Protein AF-A0A9E0KDV8-F1 (afdb_monomer_lite)

Sequence (62 aa):
MQLDIDRLIRDFGGVTALADALTFAYPADPVSRAAVYKWRARGSLPLSQLQKLTRIAADRGW

Radius of gyration: 10.6 Å; chains: 1; bounding box: 27×22×23 Å

Foldseek 3Di:
DQDQLVVVQVVLPHLVSLQCLLCVQCVVDHGDSVQSVVCNVVSHHDPVSVVSSVVSCVVVVD

Structure (mmCIF, N/CA/C/O backbone):
data_AF-A0A9E0KDV8-F1
#
_entry.id   AF-A0A9E0KDV8-F1
#
loop_
_atom_site.group_PDB
_atom_site.id
_atom_site.type_symbol
_atom_site.label_atom_id
_atom_site.label_alt_id
_atom_site.label_comp_id
_atom_site.label_asym_id
_atom_site.label_entity_id
_atom_site.label_seq_id
_atom_site.pdbx_PDB_ins_code
_atom_site.Cartn_x
_atom_site.Cartn_y
_atom_site.Cartn_z
_atom_site.occupancy
_atom_site.B_iso_or_equiv
_atom_site.auth_seq_id
_atom_site.auth_comp_id
_atom_site.auth_asym_id
_atom_site.auth_atom_id
_atom_site.pdbx_PDB_model_num
ATOM 1 N N . MET A 1 1 ? -21.477 -4.632 -6.124 1.00 50.22 1 MET A N 1
ATOM 2 C CA . MET A 1 1 ? -20.329 -5.429 -5.638 1.00 50.22 1 MET A CA 1
ATOM 3 C C . MET A 1 1 ? -19.562 -4.580 -4.644 1.00 50.22 1 MET A C 1
ATOM 5 O O . MET A 1 1 ? -19.020 -3.558 -5.039 1.00 50.22 1 MET A O 1
ATOM 9 N N . GLN A 1 2 ? -19.595 -4.936 -3.363 1.00 65.25 2 GLN A N 1
ATOM 10 C CA . GLN A 1 2 ? -18.787 -4.268 -2.345 1.00 65.25 2 GLN A CA 1
ATOM 11 C C . GLN A 1 2 ? -17.382 -4.868 -2.411 1.00 65.25 2 GLN A C 1
ATOM 13 O O . GLN A 1 2 ? -17.242 -6.089 -2.423 1.00 65.25 2 GLN A O 1
ATOM 18 N N . LEU A 1 3 ? -16.362 -4.023 -2.549 1.00 77.88 3 LEU A N 1
ATOM 19 C CA . LEU A 1 3 ? -14.978 -4.480 -2.558 1.00 77.88 3 LEU A CA 1
ATOM 20 C C . LEU A 1 3 ? -14.645 -5.045 -1.174 1.00 77.88 3 LEU A C 1
ATOM 22 O O . LEU A 1 3 ? -14.697 -4.317 -0.185 1.00 77.88 3 LEU A O 1
ATOM 26 N N . ASP A 1 4 ? -14.283 -6.324 -1.108 1.00 91.75 4 ASP A N 1
ATOM 27 C CA . ASP A 1 4 ? -13.760 -6.925 0.117 1.00 91.75 4 ASP A CA 1
ATOM 28 C C . ASP A 1 4 ? -12.283 -6.544 0.263 1.00 91.75 4 ASP A C 1
ATOM 30 O O . ASP A 1 4 ? -11.377 -7.198 -0.263 1.00 91.75 4 ASP A O 1
ATOM 34 N N . ILE A 1 5 ? -12.046 -5.411 0.925 1.00 92.94 5 ILE A N 1
ATOM 35 C CA . ILE A 1 5 ? -10.701 -4.867 1.076 1.00 92.94 5 ILE A CA 1
ATOM 36 C C . ILE A 1 5 ? -9.826 -5.710 2.005 1.00 92.94 5 ILE A C 1
ATOM 38 O O . ILE A 1 5 ? -8.613 -5.767 1.811 1.00 92.94 5 ILE A O 1
ATOM 42 N N . ASP A 1 6 ? -10.418 -6.387 2.990 1.00 94.06 6 ASP A N 1
ATOM 43 C CA . ASP A 1 6 ? -9.685 -7.288 3.877 1.00 94.06 6 ASP A CA 1
ATOM 44 C C . ASP A 1 6 ? -9.193 -8.515 3.110 1.00 94.06 6 ASP A C 1
ATOM 46 O O . ASP A 1 6 ? -8.046 -8.935 3.298 1.00 94.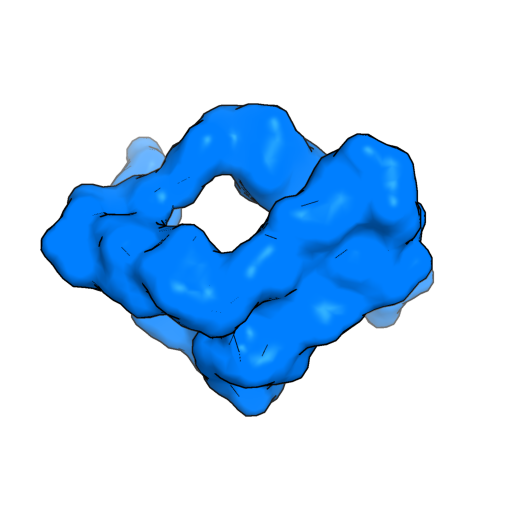06 6 ASP A O 1
ATOM 50 N N . ARG A 1 7 ? -10.021 -9.064 2.211 1.00 92.88 7 ARG A N 1
ATOM 51 C CA . ARG A 1 7 ? -9.594 -10.124 1.292 1.00 92.88 7 ARG A CA 1
ATOM 52 C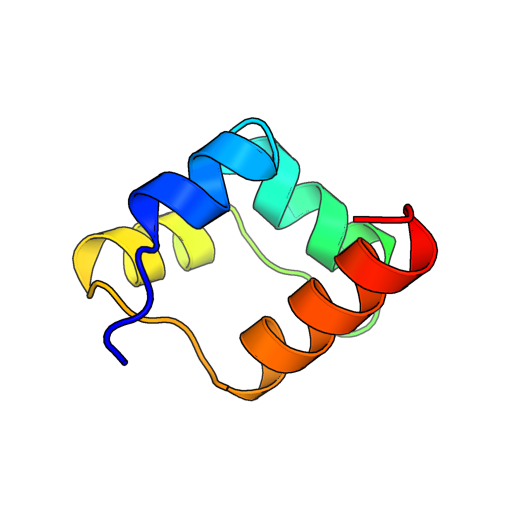 C . ARG A 1 7 ? -8.512 -9.633 0.335 1.00 92.88 7 ARG A C 1
ATOM 54 O O . ARG A 1 7 ? -7.474 -10.272 0.251 1.00 92.88 7 ARG A O 1
ATOM 61 N N . LEU A 1 8 ? -8.699 -8.479 -0.303 1.00 92.88 8 LEU A N 1
ATOM 62 C CA . LEU A 1 8 ? -7.698 -7.894 -1.203 1.00 92.88 8 LEU A CA 1
ATOM 63 C C . LEU A 1 8 ? -6.334 -7.722 -0.518 1.00 92.88 8 LEU A C 1
ATOM 65 O O . LEU A 1 8 ? -5.303 -8.109 -1.062 1.00 92.88 8 LEU A O 1
ATOM 69 N N . ILE A 1 9 ? -6.324 -7.153 0.691 1.00 94.19 9 ILE A N 1
ATOM 70 C CA . ILE A 1 9 ? -5.099 -6.976 1.476 1.00 94.19 9 ILE A CA 1
ATOM 71 C C . ILE A 1 9 ? -4.461 -8.334 1.778 1.00 94.19 9 ILE A C 1
ATOM 73 O O . ILE A 1 9 ? -3.243 -8.462 1.678 1.00 94.19 9 ILE A O 1
ATOM 77 N N . ARG A 1 10 ? -5.258 -9.344 2.141 1.00 94.88 10 ARG A N 1
ATOM 78 C CA . ARG A 1 10 ? -4.769 -10.699 2.428 1.00 94.88 10 ARG A CA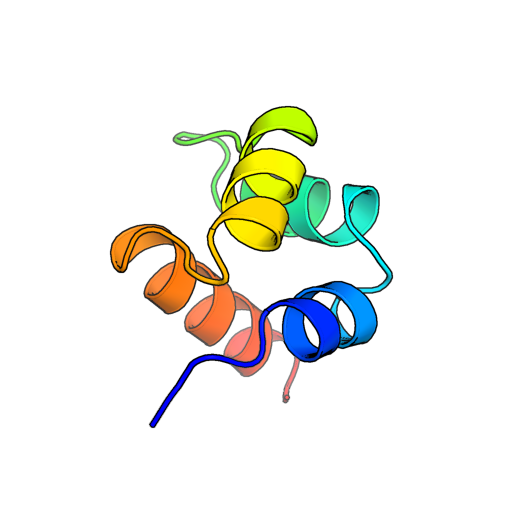 1
ATOM 79 C C . ARG A 1 10 ? -4.168 -11.367 1.195 1.00 94.88 10 ARG A C 1
ATOM 81 O O . ARG A 1 10 ? -3.075 -11.911 1.308 1.00 94.88 10 ARG A O 1
ATOM 88 N N . ASP A 1 11 ? -4.842 -11.279 0.053 1.00 92.56 11 ASP A N 1
ATOM 89 C CA . ASP A 1 11 ? -4.406 -11.888 -1.205 1.00 92.56 11 ASP A CA 1
ATOM 90 C C . ASP A 1 11 ? -3.050 -11.308 -1.636 1.00 92.56 11 ASP A C 1
ATOM 92 O O . ASP A 1 11 ? -2.154 -12.051 -2.013 1.00 92.56 11 ASP A O 1
ATOM 96 N N . PHE A 1 12 ? -2.826 -10.003 -1.445 1.00 92.62 12 PHE A N 1
ATOM 97 C CA . PHE A 1 12 ? -1.527 -9.363 -1.698 1.00 92.62 12 PHE A CA 1
ATOM 98 C C . PHE A 1 12 ? -0.435 -9.649 -0.647 1.00 92.62 12 PHE A C 1
ATOM 100 O O . PHE A 1 12 ? 0.694 -9.195 -0.826 1.00 92.62 12 PHE A O 1
ATOM 107 N N . GLY A 1 13 ? -0.725 -10.385 0.432 1.00 94.38 13 GLY A N 1
ATOM 108 C CA . GLY A 1 13 ? 0.247 -10.709 1.488 1.00 94.38 13 GLY A CA 1
ATOM 109 C C . GLY A 1 13 ? 0.294 -9.709 2.650 1.00 94.38 13 GLY A C 1
ATOM 110 O O . GLY A 1 13 ? 1.252 -9.686 3.422 1.00 94.38 13 GLY A O 1
ATOM 111 N N . GLY A 1 14 ? -0.734 -8.875 2.798 1.00 95.88 14 GLY A N 1
ATOM 112 C CA . GLY A 1 14 ? -0.889 -7.918 3.891 1.00 95.88 14 GLY A CA 1
ATOM 113 C C . GLY A 1 14 ? -0.701 -6.457 3.478 1.00 95.88 14 GLY A C 1
ATOM 114 O O . GLY A 1 14 ? -0.376 -6.124 2.341 1.00 95.88 14 GLY A O 1
ATOM 115 N N . VAL A 1 15 ? -0.913 -5.554 4.442 1.00 96.56 15 VAL A N 1
ATOM 116 C CA . VAL A 1 15 ? -0.918 -4.093 4.226 1.00 96.56 15 VAL A CA 1
ATOM 117 C C . VAL A 1 15 ? 0.405 -3.592 3.644 1.00 96.56 15 VAL A C 1
ATOM 119 O O . VAL A 1 15 ? 0.405 -2.768 2.733 1.00 96.56 15 VAL A O 1
ATOM 122 N N . THR A 1 16 ? 1.524 -4.089 4.175 1.00 96.56 16 THR A N 1
ATOM 123 C CA . THR A 1 16 ? 2.868 -3.729 3.705 1.00 96.56 16 THR A CA 1
ATOM 124 C C . THR A 1 16 ? 3.095 -4.213 2.278 1.00 96.56 16 THR A C 1
ATOM 126 O O . THR A 1 16 ? 3.394 -3.399 1.415 1.00 96.56 16 THR A O 1
ATOM 129 N N . ALA A 1 17 ? 2.851 -5.497 2.007 1.00 96.06 17 ALA A N 1
ATOM 130 C CA . ALA A 1 17 ? 3.072 -6.078 0.687 1.00 96.06 17 ALA A CA 1
ATOM 131 C C . ALA A 1 17 ? 2.194 -5.434 -0.401 1.00 96.06 17 ALA A C 1
ATOM 133 O O . ALA A 1 17 ? 2.659 -5.224 -1.518 1.00 96.06 17 ALA A O 1
ATOM 134 N N . LEU A 1 18 ? 0.955 -5.047 -0.074 1.00 96.06 18 LEU A N 1
ATOM 135 C CA . LEU A 1 18 ? 0.085 -4.322 -1.003 1.00 96.06 18 LEU A CA 1
ATOM 136 C C . LEU A 1 18 ? 0.610 -2.910 -1.313 1.00 96.06 18 LEU A C 1
ATOM 138 O O . LEU A 1 18 ? 0.623 -2.499 -2.474 1.00 96.06 18 LEU A O 1
ATOM 142 N N . ALA A 1 19 ? 1.056 -2.171 -0.293 1.00 97.31 19 ALA A N 1
ATOM 143 C CA . ALA A 1 19 ? 1.647 -0.844 -0.474 1.00 97.31 19 ALA A CA 1
ATOM 144 C C . ALA A 1 19 ? 2.938 -0.906 -1.308 1.00 97.31 19 ALA A C 1
ATOM 146 O O . ALA A 1 19 ? 3.127 -0.104 -2.227 1.00 97.31 19 ALA A O 1
ATOM 147 N N . ASP A 1 20 ? 3.787 -1.894 -1.028 1.00 96.38 20 ASP A N 1
ATOM 148 C CA . ASP A 1 20 ? 5.043 -2.109 -1.743 1.00 96.38 20 ASP A CA 1
ATOM 149 C C . ASP A 1 20 ? 4.786 -2.543 -3.190 1.00 96.38 20 ASP A C 1
ATOM 151 O O . ASP A 1 20 ? 5.425 -2.021 -4.098 1.00 96.38 20 ASP A O 1
ATOM 155 N N . ALA A 1 21 ? 3.808 -3.422 -3.442 1.00 94.81 21 ALA A N 1
ATOM 156 C CA . ALA A 1 21 ? 3.446 -3.841 -4.797 1.00 94.81 21 ALA A CA 1
ATOM 157 C C . ALA A 1 21 ? 2.974 -2.663 -5.663 1.00 94.81 21 ALA A C 1
ATOM 159 O O . ALA A 1 21 ? 3.394 -2.540 -6.814 1.00 94.81 21 ALA A O 1
ATOM 160 N N . LEU A 1 22 ? 2.137 -1.781 -5.107 1.00 95.81 22 LEU A N 1
ATOM 161 C CA . LEU A 1 22 ? 1.686 -0.573 -5.801 1.00 95.81 22 LEU A CA 1
ATOM 162 C C . LEU A 1 22 ? 2.838 0.395 -6.062 1.00 95.81 22 LEU A C 1
ATOM 164 O O . LEU A 1 22 ? 2.977 0.887 -7.177 1.00 95.81 22 LEU A O 1
ATOM 168 N N . THR A 1 23 ? 3.679 0.630 -5.058 1.00 96.81 23 THR A N 1
ATOM 169 C CA . THR A 1 23 ? 4.823 1.541 -5.178 1.00 96.81 23 THR A CA 1
ATOM 170 C C . THR A 1 23 ? 5.866 1.021 -6.167 1.00 96.81 23 THR A C 1
ATOM 172 O O . THR A 1 23 ? 6.406 1.794 -6.952 1.00 96.81 23 THR A O 1
ATOM 175 N N . PHE A 1 24 ? 6.120 -0.288 -6.173 1.00 94.94 24 PHE A N 1
ATOM 176 C CA . PHE A 1 24 ? 7.057 -0.931 -7.089 1.00 94.94 24 PHE A CA 1
ATOM 177 C C . PHE A 1 24 ? 6.564 -0.886 -8.540 1.00 94.94 24 PHE A C 1
ATOM 179 O O . PHE A 1 24 ? 7.328 -0.543 -9.437 1.00 94.94 24 PHE A O 1
ATOM 186 N N . ALA A 1 25 ? 5.286 -1.201 -8.777 1.00 95.12 25 ALA A N 1
ATOM 187 C CA . ALA A 1 25 ? 4.709 -1.181 -10.122 1.00 95.12 25 ALA A CA 1
ATOM 188 C C . ALA A 1 25 ? 4.472 0.247 -10.651 1.00 95.12 25 ALA A C 1
ATOM 190 O O . ALA A 1 25 ? 4.536 0.479 -11.858 1.00 95.12 25 ALA A O 1
ATOM 191 N N . TYR A 1 26 ? 4.205 1.208 -9.761 1.00 95.12 26 TYR A N 1
ATOM 192 C CA . TYR A 1 26 ? 3.882 2.595 -10.103 1.00 95.12 26 TYR A CA 1
ATOM 193 C C . TYR A 1 26 ? 4.734 3.587 -9.295 1.00 95.12 26 TYR A C 1
ATOM 195 O O . TYR A 1 26 ? 4.204 4.306 -8.446 1.00 95.12 26 TYR A O 1
ATOM 203 N N . PRO A 1 27 ? 6.041 3.706 -9.589 1.00 94.12 27 PRO A N 1
ATOM 204 C CA . PRO A 1 27 ? 6.956 4.547 -8.810 1.00 94.12 27 PRO A CA 1
ATOM 205 C C . PRO A 1 27 ? 6.623 6.046 -8.865 1.00 94.12 27 PRO A C 1
ATOM 207 O O . PRO A 1 27 ? 7.008 6.795 -7.973 1.00 94.12 27 PRO A O 1
ATOM 210 N N . ALA A 1 28 ? 5.882 6.493 -9.884 1.00 94.88 28 ALA A N 1
ATOM 211 C CA . ALA A 1 28 ? 5.415 7.875 -10.005 1.00 94.88 28 ALA A CA 1
ATOM 212 C C . ALA A 1 28 ? 4.257 8.228 -9.048 1.00 94.88 28 ALA A C 1
ATOM 214 O O . ALA A 1 28 ? 3.961 9.405 -8.862 1.00 94.88 28 ALA A O 1
ATOM 215 N N . ASP A 1 29 ? 3.591 7.231 -8.460 1.00 92.94 29 ASP A N 1
ATOM 216 C CA . ASP A 1 29 ? 2.484 7.416 -7.516 1.00 92.94 29 ASP A CA 1
ATOM 217 C C . ASP A 1 29 ? 2.635 6.428 -6.346 1.00 92.94 29 ASP A C 1
ATOM 219 O O . ASP A 1 29 ? 1.932 5.411 -6.289 1.00 92.94 29 ASP A O 1
ATOM 223 N N . PRO A 1 30 ? 3.604 6.677 -5.445 1.00 94.25 30 PRO A N 1
ATOM 224 C CA . PRO A 1 30 ? 3.918 5.771 -4.352 1.00 94.25 30 PRO A CA 1
ATOM 225 C C . PRO A 1 30 ? 2.772 5.700 -3.339 1.00 94.25 30 PRO A C 1
ATOM 227 O O . PRO A 1 30 ? 2.208 6.710 -2.910 1.00 94.25 30 PRO A O 1
ATOM 230 N N . VAL A 1 31 ? 2.470 4.487 -2.882 1.00 96.62 31 VAL A N 1
ATOM 231 C CA . VAL A 1 31 ? 1.398 4.229 -1.920 1.00 96.62 31 VAL A CA 1
ATOM 232 C C . VAL A 1 31 ? 2.002 3.892 -0.566 1.00 96.62 31 VAL A C 1
ATOM 234 O O . VAL A 1 31 ? 2.748 2.933 -0.408 1.00 96.62 31 VAL A O 1
ATOM 237 N N . SER A 1 32 ? 1.643 4.671 0.454 1.00 97.06 32 SER A N 1
ATOM 238 C CA . SER A 1 32 ? 2.087 4.411 1.824 1.00 97.06 32 SER A CA 1
ATOM 239 C C . SER A 1 32 ? 1.234 3.345 2.518 1.00 97.06 32 SER A C 1
ATOM 241 O O . SER A 1 32 ? 0.024 3.244 2.307 1.00 97.06 32 SER A O 1
ATOM 243 N N . ARG A 1 33 ? 1.833 2.624 3.473 1.00 97.12 33 ARG A N 1
ATOM 244 C CA . ARG A 1 33 ? 1.111 1.709 4.383 1.00 97.12 33 ARG A CA 1
ATOM 245 C C . ARG A 1 33 ? -0.059 2.396 5.097 1.00 97.12 33 ARG A C 1
ATOM 247 O O . ARG A 1 33 ? -1.122 1.809 5.272 1.00 97.12 33 ARG A O 1
ATOM 254 N N . ALA A 1 34 ? 0.116 3.665 5.473 1.00 97.56 34 ALA A N 1
ATOM 255 C CA . ALA A 1 34 ? -0.928 4.467 6.105 1.00 97.56 34 ALA A CA 1
ATOM 256 C C . ALA A 1 34 ? -2.139 4.692 5.183 1.00 97.56 34 ALA A C 1
ATOM 258 O O . ALA A 1 34 ? -3.272 4.714 5.664 1.00 97.56 34 ALA A O 1
ATOM 259 N N . ALA A 1 35 ? -1.926 4.833 3.869 1.00 97.25 35 ALA A N 1
ATOM 260 C CA . ALA A 1 35 ? -3.017 4.921 2.902 1.00 97.25 35 ALA A CA 1
ATOM 261 C C . ALA A 1 35 ? -3.823 3.617 2.868 1.00 97.25 35 ALA A C 1
ATOM 263 O O . ALA A 1 35 ? -5.045 3.658 2.990 1.00 97.25 35 ALA A O 1
ATOM 264 N N . VAL A 1 36 ? -3.145 2.469 2.824 1.00 96.62 36 VAL A N 1
ATOM 265 C CA . VAL A 1 36 ? -3.797 1.151 2.832 1.00 96.62 36 VAL A CA 1
ATOM 266 C C . VAL A 1 36 ? -4.581 0.910 4.129 1.00 96.62 36 VAL A C 1
ATOM 268 O O . VAL A 1 36 ? -5.720 0.450 4.077 1.00 96.62 36 VAL A O 1
ATOM 271 N N . TYR A 1 37 ? -4.047 1.300 5.294 1.00 96.75 37 TYR A N 1
ATOM 272 C CA . TYR A 1 37 ? -4.806 1.259 6.552 1.00 96.75 37 TYR A CA 1
ATOM 273 C C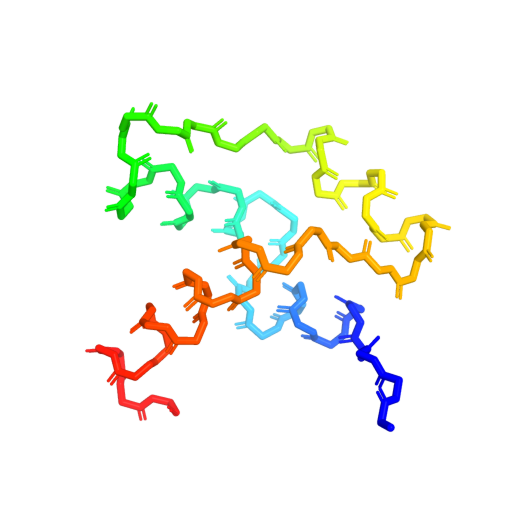 . TYR A 1 37 ? -6.065 2.135 6.515 1.00 96.75 37 TYR A C 1
ATOM 275 O O . TYR A 1 37 ? -7.126 1.706 6.969 1.00 96.75 37 TYR A O 1
ATOM 283 N N . LYS A 1 38 ? -5.977 3.347 5.950 1.00 96.88 38 LYS A N 1
ATOM 284 C CA . LYS A 1 38 ? -7.144 4.227 5.779 1.00 96.88 38 LYS A CA 1
ATOM 285 C C . LYS A 1 38 ? -8.182 3.612 4.847 1.00 96.88 38 LYS A C 1
ATOM 287 O O . LYS A 1 38 ? -9.371 3.742 5.119 1.00 96.88 38 LYS A O 1
ATOM 292 N N . TRP A 1 39 ? -7.753 2.955 3.773 1.00 96.12 39 TRP A N 1
ATOM 293 C CA . TRP A 1 39 ? -8.668 2.262 2.873 1.00 96.12 39 TRP A CA 1
ATOM 294 C C . TRP A 1 39 ? -9.392 1.133 3.596 1.00 96.12 39 TRP A C 1
ATOM 296 O O . TRP A 1 39 ? -10.618 1.056 3.541 1.00 96.12 39 TRP A O 1
ATOM 306 N N . ARG A 1 40 ? -8.643 0.311 4.344 1.00 94.94 40 ARG A N 1
ATOM 307 C CA . ARG A 1 40 ? -9.194 -0.778 5.156 1.00 94.94 40 ARG A CA 1
ATOM 308 C C . ARG A 1 40 ? -10.271 -0.276 6.114 1.00 94.94 40 ARG A C 1
ATOM 310 O O . ARG A 1 40 ? -11.381 -0.788 6.103 1.00 94.94 40 ARG A O 1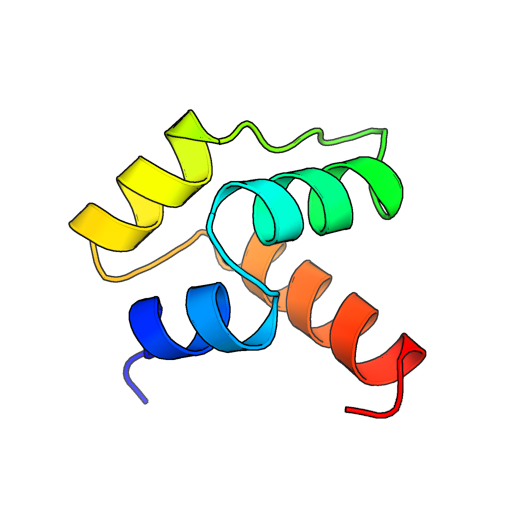
ATOM 317 N N . ALA A 1 41 ? -9.969 0.775 6.878 1.00 95.00 41 ALA A N 1
ATOM 318 C CA . ALA A 1 41 ? -10.916 1.379 7.816 1.00 95.00 41 ALA A CA 1
ATOM 319 C C . ALA A 1 41 ? -12.181 1.933 7.132 1.00 95.00 41 ALA A C 1
ATOM 321 O O . ALA A 1 41 ? -13.242 1.979 7.745 1.00 95.00 41 ALA A O 1
ATOM 322 N N . ARG A 1 42 ? -12.077 2.354 5.864 1.00 93.69 42 ARG A N 1
ATOM 323 C CA . ARG A 1 42 ? -13.201 2.853 5.054 1.00 93.69 42 ARG A CA 1
ATOM 324 C C . ARG A 1 42 ? -13.938 1.758 4.281 1.00 93.69 42 ARG A C 1
ATOM 326 O O . ARG A 1 42 ? -14.930 2.071 3.627 1.00 93.69 42 ARG A O 1
ATOM 333 N N . GLY A 1 43 ? -13.434 0.523 4.266 1.00 93.31 43 GLY A N 1
ATOM 334 C CA . GLY A 1 43 ? -13.966 -0.553 3.424 1.00 93.31 43 GLY A CA 1
ATOM 335 C C . GLY A 1 43 ? -13.884 -0.266 1.917 1.00 93.31 43 GLY A C 1
ATOM 336 O O . GLY A 1 43 ? -14.633 -0.850 1.140 1.00 93.31 43 GLY A O 1
ATOM 337 N N . SER A 1 44 ? -13.047 0.685 1.492 1.00 94.25 44 SER A N 1
ATOM 338 C CA . SER A 1 44 ? -12.977 1.155 0.104 1.00 94.25 44 SER A CA 1
ATOM 339 C C . SER A 1 44 ? -11.638 1.825 -0.198 1.00 94.25 44 SER A C 1
ATOM 341 O O . SER A 1 44 ? -10.959 2.320 0.701 1.00 94.25 44 SER A O 1
ATOM 343 N N . LEU A 1 45 ? -11.264 1.866 -1.478 1.00 94.56 45 LEU A N 1
ATOM 344 C CA . LEU A 1 45 ? -10.047 2.519 -1.961 1.00 94.56 45 LEU A CA 1
ATOM 345 C C . LEU A 1 45 ? -10.313 3.298 -3.261 1.00 94.56 45 LEU A C 1
ATOM 347 O O . LEU A 1 45 ? -11.320 3.040 -3.924 1.00 94.56 45 LEU A O 1
ATOM 351 N N . PRO A 1 46 ? -9.455 4.267 -3.632 1.00 94.56 46 PRO A N 1
ATOM 352 C CA . PRO A 1 46 ? -9.646 5.065 -4.840 1.00 94.56 46 PRO A CA 1
ATOM 353 C C . PRO A 1 46 ? -9.718 4.196 -6.098 1.00 94.56 46 PRO A C 1
ATOM 355 O O . PRO A 1 46 ? -8.888 3.311 -6.284 1.00 94.56 46 PRO A O 1
ATOM 358 N N . LEU A 1 47 ? -10.652 4.487 -7.007 1.00 93.12 47 LEU A N 1
ATOM 359 C CA . LEU A 1 47 ? -10.840 3.695 -8.230 1.00 93.12 47 LEU A CA 1
ATOM 360 C C . LEU A 1 47 ? -9.550 3.551 -9.057 1.00 93.12 47 LEU A C 1
ATOM 362 O O . LEU A 1 47 ? -9.284 2.481 -9.595 1.00 93.12 47 LEU A O 1
ATOM 366 N N . SER A 1 48 ? -8.715 4.592 -9.103 1.00 94.81 48 SER A N 1
ATOM 367 C CA . SER A 1 48 ? -7.411 4.551 -9.774 1.00 94.81 48 SER A CA 1
ATOM 368 C C . SER A 1 48 ? -6.473 3.493 -9.184 1.00 94.81 48 SER A C 1
ATOM 370 O O . SER A 1 48 ? -5.783 2.801 -9.926 1.00 94.81 48 SER A O 1
ATOM 372 N N . GLN A 1 49 ? -6.472 3.318 -7.861 1.00 95.25 49 GLN A N 1
ATOM 373 C CA . GLN A 1 49 ? -5.666 2.300 -7.184 1.00 95.25 49 GLN A CA 1
ATOM 374 C C . GLN A 1 49 ? -6.239 0.899 -7.415 1.00 95.25 49 GLN A C 1
ATOM 376 O O . GLN A 1 49 ? -5.480 -0.050 -7.588 1.00 95.25 49 GLN A O 1
ATOM 381 N N . LEU A 1 50 ? -7.566 0.766 -7.509 1.00 93.81 50 LEU A N 1
ATOM 382 C CA . LEU A 1 50 ? -8.198 -0.507 -7.857 1.00 93.81 50 LEU A CA 1
ATOM 383 C C . LEU A 1 50 ? -7.797 -0.951 -9.268 1.00 93.81 50 LEU A C 1
ATOM 385 O O . LEU A 1 50 ? -7.375 -2.086 -9.448 1.00 93.81 50 LEU A O 1
ATOM 389 N N . GLN A 1 51 ? -7.851 -0.043 -10.245 1.00 94.06 51 GLN A N 1
ATOM 390 C CA . GLN A 1 51 ? -7.440 -0.323 -11.626 1.00 94.06 51 GLN A CA 1
ATOM 391 C C . GLN A 1 51 ? -5.969 -0.756 -11.713 1.00 94.06 51 GLN A C 1
ATOM 393 O O . GLN A 1 51 ? -5.643 -1.710 -12.419 1.00 94.06 51 GLN A O 1
ATOM 398 N N . LYS A 1 52 ? -5.087 -0.095 -10.955 1.00 95.56 52 LYS A N 1
ATOM 399 C CA . LYS A 1 52 ? -3.672 -0.474 -10.827 1.00 95.56 52 LYS A CA 1
ATOM 400 C C . LYS A 1 52 ? -3.502 -1.876 -10.247 1.00 95.56 52 LYS A C 1
ATOM 402 O O . LYS A 1 52 ? -2.754 -2.676 -10.798 1.00 95.56 52 LYS A O 1
ATOM 407 N N . LEU A 1 53 ? -4.220 -2.200 -9.172 1.00 93.81 53 LEU A N 1
ATOM 408 C CA . LEU A 1 53 ? -4.180 -3.532 -8.561 1.00 93.81 53 LEU A CA 1
ATOM 409 C C . LEU A 1 53 ? -4.694 -4.617 -9.512 1.00 93.81 53 LEU A C 1
ATOM 411 O O . LEU A 1 53 ? -4.087 -5.680 -9.581 1.00 93.81 53 LEU A O 1
ATOM 415 N N . THR A 1 54 ? -5.748 -4.345 -10.289 1.00 92.31 54 THR A N 1
ATOM 416 C CA . THR A 1 54 ? -6.229 -5.263 -11.333 1.00 92.31 54 THR A CA 1
ATOM 417 C C . THR A 1 54 ? -5.161 -5.515 -12.395 1.00 92.31 54 THR A C 1
ATOM 419 O O . THR A 1 54 ? -4.983 -6.653 -12.817 1.00 92.31 54 THR A O 1
ATOM 422 N N . ARG A 1 55 ? -4.415 -4.480 -12.802 1.00 93.88 55 ARG A N 1
ATOM 423 C CA . ARG A 1 55 ? -3.304 -4.625 -13.752 1.00 93.88 55 ARG A CA 1
ATOM 424 C C . ARG A 1 55 ? -2.177 -5.483 -13.172 1.00 93.88 55 ARG A C 1
ATOM 426 O O . ARG A 1 55 ? -1.742 -6.419 -13.827 1.00 93.88 55 ARG A O 1
ATOM 433 N N . ILE A 1 56 ? -1.771 -5.209 -11.930 1.00 93.19 56 ILE A N 1
ATOM 434 C CA . ILE A 1 56 ? -0.743 -5.992 -11.227 1.00 93.19 56 ILE A CA 1
ATOM 435 C C . ILE A 1 56 ? -1.167 -7.462 -11.090 1.00 93.19 56 ILE A C 1
ATOM 437 O O . ILE A 1 56 ? -0.340 -8.351 -11.269 1.00 93.19 56 ILE A O 1
ATOM 441 N N . ALA A 1 57 ? -2.435 -7.725 -10.763 1.00 90.06 57 ALA A N 1
ATOM 442 C CA . ALA A 1 57 ? -2.970 -9.081 -10.651 1.00 90.06 57 ALA A CA 1
ATOM 443 C C . ALA A 1 57 ? -2.943 -9.811 -12.005 1.00 90.06 57 ALA A C 1
ATOM 445 O O . ALA A 1 57 ? -2.407 -10.915 -12.086 1.00 90.06 57 ALA A O 1
ATOM 446 N N . ALA A 1 58 ? -3.405 -9.154 -13.074 1.00 89.81 58 ALA A N 1
ATOM 447 C CA . ALA A 1 58 ? -3.379 -9.713 -14.423 1.00 89.81 58 ALA A CA 1
ATOM 448 C C . ALA A 1 58 ? -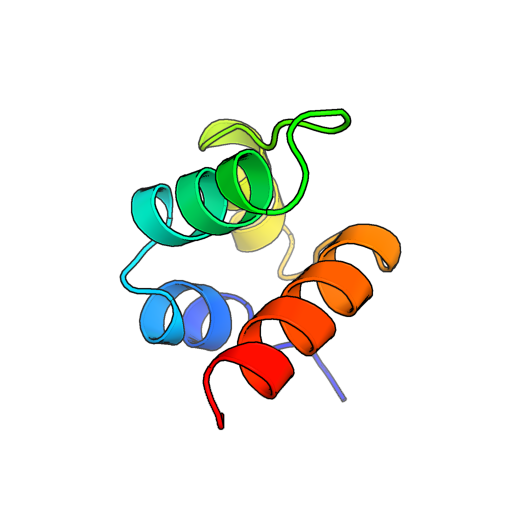1.950 -10.052 -14.889 1.00 89.81 58 ALA A C 1
ATOM 450 O O . ALA A 1 58 ? -1.721 -11.131 -15.430 1.00 89.81 58 ALA A O 1
ATOM 451 N N . ASP A 1 59 ? -0.974 -9.178 -14.614 1.00 87.19 59 ASP A N 1
ATOM 452 C CA . ASP A 1 59 ? 0.437 -9.412 -14.957 1.00 87.19 59 ASP A CA 1
ATOM 453 C C . ASP A 1 59 ? 1.052 -10.582 -14.158 1.00 87.19 59 ASP A C 1
ATOM 455 O O . ASP A 1 59 ? 2.015 -11.206 -14.601 1.00 87.19 59 ASP A O 1
ATOM 459 N N . ARG A 1 60 ? 0.489 -10.910 -12.986 1.00 81.69 60 ARG A N 1
ATOM 460 C CA . ARG A 1 60 ? 0.891 -12.050 -12.142 1.00 81.69 60 ARG A CA 1
ATOM 461 C C . ARG A 1 60 ? 0.119 -13.341 -12.441 1.00 81.69 60 ARG A C 1
ATOM 463 O O . ARG A 1 60 ? 0.397 -14.357 -11.805 1.00 81.69 60 ARG A O 1
ATOM 470 N N . GLY A 1 61 ? -0.814 -13.319 -13.395 1.00 73.06 61 GLY A N 1
ATOM 471 C CA . GLY A 1 61 ? -1.651 -14.469 -13.748 1.00 73.06 61 GLY A CA 1
ATOM 472 C C . GLY A 1 61 ? -2.715 -14.810 -12.700 1.00 73.06 61 GLY A C 1
ATOM 473 O O . GLY A 1 61 ? -3.058 -15.983 -12.554 1.00 73.06 61 GLY A O 1
ATOM 474 N N . TRP A 1 62 ? -3.183 -13.810 -11.947 1.00 58.03 62 TRP A N 1
ATOM 475 C CA . TRP A 1 62 ? -4.298 -13.919 -10.999 1.00 58.03 62 TRP A CA 1
ATOM 476 C C . TRP A 1 62 ? -5.633 -13.523 -11.623 1.00 58.03 62 TRP A C 1
ATOM 478 O O . TRP A 1 62 ? -5.651 -12.570 -12.437 1.00 58.03 62 TRP A O 1
#

pLDDT: mean 91.97, std 8.86, range [50.22, 97.56]

Secondary structure (DSSP, 8-state):
----HHHHHHHTTSHHHHHHHHHHH-TTS---HHHHHHHHHHT---HHHHHHHHHHHHHTT-